Protein AF-A0A5D9CM47-F1 (afdb_monomer_lite)

Radius of gyration: 16.55 Å; chains: 1; bounding box: 27×29×55 Å

Structure (mmCIF, N/CA/C/O backbone):
data_AF-A0A5D9CM47-F1
#
_entry.id   AF-A0A5D9CM47-F1
#
loop_
_atom_site.group_PDB
_atom_site.id
_atom_site.type_symbol
_atom_site.label_atom_id
_atom_site.label_alt_id
_atom_site.label_comp_id
_atom_site.label_asym_id
_atom_site.label_entity_id
_atom_site.label_seq_id
_atom_site.pdbx_PDB_ins_code
_atom_site.Cartn_x
_atom_site.Cartn_y
_atom_site.Cartn_z
_atom_site.occupancy
_atom_site.B_iso_or_equiv
_atom_site.auth_seq_id
_atom_site.auth_comp_id
_atom_site.auth_asym_id
_atom_site.auth_atom_id
_atom_site.pdbx_PDB_model_num
ATOM 1 N N . MET A 1 1 ? 13.595 18.326 -46.262 1.00 38.91 1 MET A N 1
ATOM 2 C CA . MET A 1 1 ? 12.995 17.310 -45.369 1.00 38.91 1 MET A CA 1
ATOM 3 C C . MET A 1 1 ? 14.081 16.869 -44.400 1.00 38.91 1 MET A C 1
ATOM 5 O O . MET A 1 1 ? 14.945 16.097 -44.791 1.00 38.91 1 MET A O 1
ATOM 9 N N . HIS A 1 2 ? 14.131 17.451 -43.200 1.00 39.06 2 HIS A N 1
ATOM 10 C CA . HIS A 1 2 ? 15.146 17.105 -42.202 1.00 39.06 2 HIS A CA 1
ATOM 11 C C . HIS A 1 2 ? 14.601 15.992 -41.308 1.00 39.06 2 HIS A C 1
ATOM 13 O O . HIS A 1 2 ? 13.577 16.158 -40.652 1.00 39.06 2 HIS A O 1
ATOM 19 N N . SER A 1 3 ? 15.262 14.838 -41.372 1.00 41.03 3 SER A N 1
ATOM 20 C CA . SER A 1 3 ? 14.917 13.628 -40.635 1.00 41.03 3 SER A CA 1
ATOM 21 C C . SER A 1 3 ? 15.176 13.845 -39.143 1.00 41.03 3 SER A C 1
ATOM 23 O O . SER A 1 3 ? 16.323 14.021 -38.728 1.00 41.03 3 SER A O 1
ATOM 25 N N . LEU A 1 4 ? 14.112 13.875 -38.341 1.00 48.50 4 LEU A N 1
ATOM 26 C CA . LEU A 1 4 ? 14.203 13.903 -36.886 1.00 48.50 4 LEU A CA 1
ATOM 27 C C . LEU A 1 4 ? 14.619 12.509 -36.415 1.00 48.50 4 LEU A C 1
ATOM 29 O O . LEU A 1 4 ? 13.804 11.592 -36.333 1.00 48.50 4 LEU A O 1
ATOM 33 N N . LYS A 1 5 ? 15.904 12.342 -36.100 1.00 50.53 5 LYS A N 1
ATOM 34 C CA . LYS A 1 5 ? 16.367 11.200 -35.315 1.00 50.53 5 LYS A CA 1
ATOM 35 C C . LYS A 1 5 ? 15.901 11.427 -33.878 1.00 50.53 5 LYS A C 1
ATOM 37 O O . LYS A 1 5 ? 16.584 12.082 -33.098 1.00 50.53 5 LYS A O 1
ATOM 42 N N . SER A 1 6 ? 14.702 10.936 -33.568 1.00 41.97 6 SER A N 1
ATOM 43 C CA . SER A 1 6 ? 14.181 10.900 -32.204 1.00 41.97 6 SER A CA 1
ATOM 44 C C . SER A 1 6 ? 15.068 9.960 -31.390 1.00 41.97 6 SER A C 1
ATOM 46 O O . SER A 1 6 ? 15.023 8.740 -31.552 1.00 41.97 6 SER A O 1
ATOM 48 N N . ALA A 1 7 ? 15.960 10.537 -30.588 1.00 47.50 7 ALA A N 1
ATOM 49 C CA . ALA A 1 7 ? 16.688 9.806 -29.571 1.00 47.50 7 ALA A CA 1
ATOM 50 C C . ALA A 1 7 ? 15.680 9.465 -28.471 1.00 47.50 7 ALA A C 1
ATOM 52 O O . ALA A 1 7 ? 15.317 10.317 -27.664 1.00 47.50 7 ALA A O 1
ATOM 53 N N . GLY A 1 8 ? 15.190 8.226 -28.486 1.00 46.44 8 GLY A N 1
ATOM 54 C CA . GLY A 1 8 ? 14.455 7.654 -27.369 1.00 46.44 8 GLY A CA 1
ATOM 55 C C . GLY A 1 8 ? 15.379 7.578 -26.162 1.00 46.44 8 GLY A C 1
ATOM 56 O O . GLY A 1 8 ? 16.108 6.605 -25.997 1.00 46.44 8 GLY A O 1
ATOM 57 N N . VAL A 1 9 ? 15.374 8.627 -25.345 1.00 51.00 9 VAL A N 1
ATOM 58 C CA . VAL A 1 9 ? 15.927 8.592 -23.996 1.00 51.00 9 VAL A CA 1
ATOM 59 C C . VAL A 1 9 ? 14.840 8.036 -23.083 1.00 51.00 9 VAL A C 1
ATOM 61 O O . VAL A 1 9 ? 14.067 8.763 -22.471 1.00 51.00 9 VAL A O 1
ATOM 64 N N . ALA A 1 10 ? 14.751 6.708 -23.023 1.00 55.22 10 ALA A N 1
ATOM 65 C CA . ALA A 1 10 ? 14.122 6.043 -21.892 1.00 55.22 10 ALA A CA 1
ATOM 66 C C . ALA A 1 10 ? 15.090 6.171 -20.707 1.00 55.22 10 ALA A C 1
ATOM 68 O O . ALA A 1 10 ? 15.874 5.271 -20.417 1.00 55.22 10 ALA A O 1
ATOM 69 N N . GLY A 1 11 ? 15.112 7.351 -20.086 1.00 50.34 11 GLY A N 1
ATOM 70 C CA . GLY A 1 11 ? 15.701 7.511 -18.767 1.00 50.34 11 GLY A CA 1
ATOM 71 C C . GLY A 1 11 ? 14.776 6.821 -17.778 1.00 50.34 11 GLY A C 1
ATOM 72 O O . GLY A 1 11 ? 13.707 7.352 -17.484 1.00 50.34 11 GLY A O 1
ATOM 73 N N . SER A 1 12 ? 15.162 5.626 -17.323 1.00 54.16 12 SER A N 1
ATOM 74 C CA . SER A 1 12 ? 14.565 4.964 -16.160 1.00 54.16 12 SER A CA 1
ATOM 75 C C . SER A 1 12 ? 14.806 5.856 -14.942 1.00 54.16 12 SER A C 1
ATOM 77 O O . SER A 1 12 ? 15.831 5.763 -14.282 1.00 54.16 12 SER A O 1
ATOM 79 N N . ALA A 1 13 ? 13.897 6.799 -14.706 1.00 51.19 13 ALA A N 1
ATOM 80 C CA . ALA A 1 13 ? 13.832 7.594 -13.482 1.00 51.19 13 ALA A CA 1
ATOM 81 C C . ALA A 1 13 ? 12.849 6.969 -12.471 1.00 51.19 13 ALA A C 1
ATOM 83 O O . ALA A 1 13 ? 12.396 7.640 -11.549 1.00 51.19 13 ALA A O 1
ATOM 84 N N . GLY A 1 14 ? 12.466 5.704 -12.690 1.00 51.19 14 GLY A N 1
ATOM 85 C CA . GLY A 1 1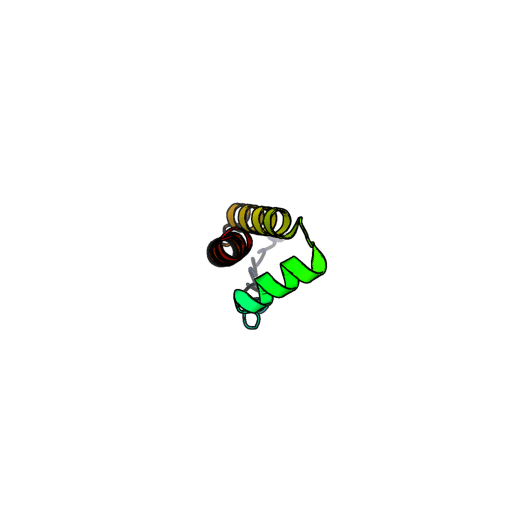4 ? 11.543 4.957 -11.835 1.00 51.19 14 GLY A CA 1
ATOM 86 C C . GLY A 1 14 ? 12.230 4.150 -10.732 1.00 51.19 14 GLY A C 1
ATOM 87 O O . GLY A 1 14 ? 11.599 3.881 -9.716 1.00 51.19 14 GLY A O 1
ATOM 88 N N . ASP A 1 15 ? 13.515 3.816 -10.887 1.00 51.88 15 ASP A N 1
ATOM 89 C CA . ASP A 1 15 ? 14.208 2.910 -9.956 1.00 51.88 15 ASP A CA 1
ATOM 90 C C . ASP A 1 15 ? 14.599 3.585 -8.620 1.00 51.88 15 ASP A C 1
ATOM 92 O O . ASP A 1 15 ? 14.789 2.913 -7.605 1.00 51.88 15 ASP A O 1
ATOM 96 N N . ASP A 1 16 ? 14.649 4.921 -8.568 1.00 50.25 16 ASP A N 1
ATOM 97 C CA . ASP A 1 16 ? 15.143 5.644 -7.387 1.00 50.25 16 ASP A CA 1
ATOM 98 C C . ASP A 1 16 ? 14.079 5.843 -6.287 1.00 50.25 16 ASP A C 1
ATOM 100 O O . ASP A 1 16 ? 14.426 5.981 -5.114 1.00 50.25 16 ASP A O 1
ATOM 104 N N . ILE A 1 17 ? 12.778 5.815 -6.612 1.00 48.47 17 ILE A N 1
ATOM 105 C CA . ILE A 1 17 ? 11.704 6.047 -5.620 1.00 48.47 17 ILE A CA 1
ATOM 106 C C . ILE A 1 17 ? 11.489 4.843 -4.691 1.00 48.47 17 ILE A C 1
ATOM 108 O O . ILE A 1 17 ? 11.104 5.022 -3.536 1.00 48.47 17 ILE A O 1
ATOM 112 N N . LEU A 1 18 ? 11.780 3.624 -5.151 1.00 49.56 18 LEU A N 1
ATOM 113 C CA . LEU A 1 18 ? 11.617 2.405 -4.349 1.00 49.56 18 LEU A CA 1
ATOM 114 C C . LEU A 1 18 ? 12.856 2.046 -3.520 1.00 49.56 18 LEU A C 1
ATOM 116 O O . LEU A 1 18 ? 12.850 1.055 -2.796 1.00 49.56 18 LEU A O 1
ATOM 120 N N . THR A 1 19 ? 13.906 2.868 -3.567 1.00 54.16 19 THR A N 1
ATOM 121 C CA . THR A 1 19 ? 15.153 2.615 -2.831 1.00 54.16 19 THR A CA 1
ATOM 122 C C . THR A 1 19 ? 15.019 2.851 -1.309 1.00 54.16 19 THR A C 1
ATOM 124 O O . THR A 1 19 ? 15.945 2.521 -0.572 1.00 54.16 19 THR A O 1
ATOM 127 N N . PHE A 1 20 ? 13.889 3.367 -0.790 1.00 56.16 20 PHE A N 1
ATOM 128 C CA . PHE A 1 20 ? 13.801 3.778 0.628 1.00 56.16 20 PHE A CA 1
ATOM 129 C C . PHE A 1 20 ? 12.571 3.341 1.442 1.00 56.16 20 PHE A C 1
ATOM 131 O O . PHE A 1 20 ? 12.493 3.697 2.614 1.00 56.16 20 PHE A O 1
ATOM 138 N N . CYS A 1 21 ? 11.619 2.588 0.888 1.00 68.06 21 CYS A N 1
ATOM 139 C CA . CYS A 1 21 ? 10.504 2.056 1.683 1.00 68.06 21 CYS A CA 1
ATOM 140 C C . CYS A 1 21 ? 10.495 0.538 1.614 1.00 68.06 21 CYS A C 1
ATOM 142 O O . CYS A 1 21 ? 10.291 -0.041 0.546 1.00 68.06 21 CYS A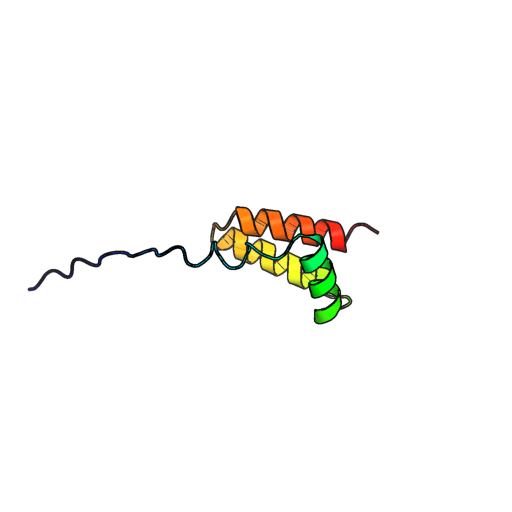 O 1
ATOM 144 N N . ASP A 1 22 ? 10.707 -0.100 2.761 1.00 87.12 22 ASP A N 1
ATOM 145 C CA . ASP A 1 22 ? 10.469 -1.528 2.869 1.00 87.12 22 ASP A CA 1
ATOM 146 C C . ASP A 1 22 ? 8.957 -1.834 2.876 1.00 87.12 22 ASP A C 1
ATOM 148 O O . ASP A 1 22 ? 8.091 -0.952 2.893 1.00 87.12 22 ASP A O 1
ATOM 152 N N . GLU A 1 23 ? 8.624 -3.118 2.796 1.00 90.62 23 GLU A N 1
ATOM 153 C CA . GLU A 1 23 ? 7.237 -3.582 2.764 1.00 90.62 23 GLU A CA 1
ATOM 154 C C . GLU A 1 23 ? 6.453 -3.191 4.029 1.00 90.62 23 GLU A C 1
ATOM 156 O O . GLU A 1 23 ? 5.253 -2.911 3.951 1.00 90.62 23 GLU A O 1
ATOM 161 N N . ALA A 1 24 ? 7.111 -3.162 5.192 1.00 92.31 24 ALA A N 1
ATOM 162 C CA . ALA A 1 24 ? 6.476 -2.851 6.465 1.00 92.31 24 ALA A CA 1
ATOM 163 C C . ALA A 1 24 ? 6.134 -1.360 6.549 1.00 92.31 24 ALA A C 1
ATOM 165 O O . ALA A 1 24 ? 5.012 -1.016 6.933 1.00 92.31 24 ALA A O 1
ATOM 166 N N . ASP A 1 25 ? 7.043 -0.494 6.103 1.00 93.50 25 ASP A N 1
ATOM 167 C CA . ASP A 1 25 ? 6.810 0.943 5.983 1.00 93.50 25 ASP A CA 1
ATOM 168 C C . ASP A 1 25 ? 5.653 1.229 5.023 1.00 93.50 25 ASP A C 1
ATOM 170 O O . ASP A 1 25 ? 4.710 1.944 5.371 1.00 93.50 25 ASP A O 1
ATOM 174 N N . ALA A 1 26 ? 5.653 0.608 3.840 1.00 94.38 26 ALA A N 1
ATOM 175 C CA . ALA A 1 26 ? 4.569 0.775 2.875 1.00 94.38 26 ALA A CA 1
ATOM 176 C C . ALA A 1 26 ? 3.223 0.257 3.406 1.00 94.38 26 ALA A C 1
ATOM 178 O O . ALA A 1 26 ? 2.191 0.896 3.199 1.00 94.38 26 ALA A O 1
ATOM 179 N N . THR A 1 27 ? 3.223 -0.855 4.145 1.00 95.12 27 THR A N 1
ATOM 180 C CA . THR A 1 27 ? 2.027 -1.388 4.816 1.00 95.12 27 THR A CA 1
ATOM 181 C C . THR A 1 27 ? 1.498 -0.405 5.863 1.00 95.12 27 THR A C 1
ATOM 183 O O . THR A 1 27 ? 0.295 -0.128 5.909 1.00 95.12 27 THR A O 1
ATOM 186 N N . ALA A 1 28 ? 2.382 0.149 6.697 1.00 95.62 28 ALA A N 1
ATOM 187 C CA . ALA A 1 28 ? 2.022 1.117 7.727 1.00 95.62 28 ALA A CA 1
ATOM 188 C C . ALA A 1 28 ? 1.468 2.411 7.115 1.00 95.62 28 ALA A C 1
ATOM 190 O O . ALA A 1 28 ? 0.417 2.895 7.538 1.00 95.62 28 ALA A O 1
ATOM 191 N N . VAL A 1 29 ? 2.123 2.929 6.075 1.00 95.94 29 VAL A N 1
ATOM 192 C CA . VAL A 1 29 ? 1.689 4.121 5.339 1.00 95.94 29 VAL A CA 1
ATOM 193 C C . VAL A 1 29 ? 0.348 3.881 4.648 1.00 95.94 29 VAL A C 1
ATOM 195 O O . VAL A 1 29 ? -0.544 4.721 4.751 1.00 95.94 29 VAL A O 1
ATOM 198 N N . ALA A 1 30 ? 0.155 2.726 4.007 1.00 95.81 30 ALA A N 1
ATOM 199 C CA . ALA A 1 30 ? -1.114 2.388 3.371 1.00 95.81 30 ALA A CA 1
ATOM 200 C C . ALA A 1 30 ? -2.262 2.354 4.393 1.00 95.81 30 ALA A C 1
ATOM 202 O O . ALA A 1 30 ? -3.307 2.959 4.154 1.00 95.81 30 ALA A O 1
ATOM 203 N N . ARG A 1 31 ? -2.055 1.729 5.564 1.00 96.25 31 ARG A N 1
ATOM 204 C CA . ARG A 1 31 ? -3.032 1.756 6.671 1.00 96.25 31 ARG A CA 1
ATOM 205 C C . ARG A 1 31 ? -3.297 3.174 7.166 1.00 96.25 31 ARG A C 1
ATOM 207 O O . ARG A 1 31 ? -4.447 3.517 7.418 1.00 96.25 31 ARG A O 1
ATOM 214 N N . MET A 1 32 ? -2.256 3.992 7.296 1.00 97.31 32 MET A N 1
ATOM 215 C CA . MET A 1 32 ? -2.372 5.369 7.777 1.00 97.31 32 MET A CA 1
ATOM 216 C C . MET A 1 32 ? -3.181 6.255 6.821 1.00 97.31 32 MET A C 1
ATOM 218 O O . MET A 1 32 ? -4.005 7.040 7.277 1.00 97.31 32 MET A O 1
ATOM 222 N N . ILE A 1 33 ? -2.947 6.143 5.511 1.00 97.62 33 ILE A N 1
ATOM 223 C CA . ILE A 1 33 ? -3.570 7.012 4.502 1.00 97.62 33 ILE A CA 1
ATOM 224 C C . ILE A 1 33 ? -4.982 6.537 4.148 1.00 97.62 33 ILE A C 1
ATOM 226 O O . ILE A 1 33 ? -5.897 7.350 4.049 1.00 97.62 33 ILE A O 1
ATOM 230 N N . PHE A 1 34 ? -5.158 5.231 3.942 1.00 96.06 34 PHE A N 1
ATOM 231 C CA . PHE A 1 34 ? -6.381 4.670 3.361 1.00 96.06 34 PHE A CA 1
ATOM 232 C C . PHE A 1 34 ? -7.260 3.928 4.375 1.00 96.06 34 PHE A C 1
ATOM 234 O O . PHE A 1 34 ? -8.386 3.556 4.051 1.00 96.06 34 PHE A O 1
ATOM 241 N N . GLY A 1 35 ? -6.778 3.692 5.600 1.00 95.88 35 GLY A N 1
ATOM 242 C CA . GLY A 1 35 ? -7.548 3.016 6.641 1.00 95.88 35 GLY A CA 1
ATOM 243 C C . GLY A 1 35 ? -8.028 1.632 6.200 1.00 95.88 35 GLY A C 1
ATOM 244 O O . GLY A 1 35 ? -7.229 0.771 5.829 1.00 95.88 35 GLY A O 1
ATOM 245 N N . THR A 1 36 ? -9.346 1.422 6.228 1.00 96.06 36 THR A N 1
ATOM 246 C CA . THR A 1 36 ? -9.993 0.166 5.812 1.00 96.06 36 THR A CA 1
ATOM 247 C C . THR A 1 36 ? -9.7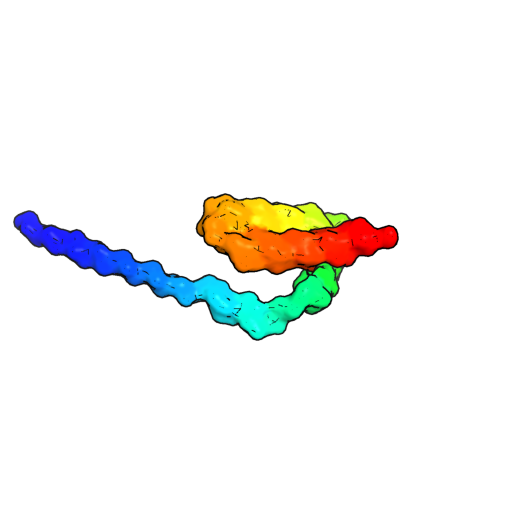91 -0.158 4.334 1.00 96.06 36 THR A C 1
ATOM 249 O O . THR A 1 36 ? -9.802 -1.330 3.966 1.00 96.06 36 THR A O 1
ATOM 252 N N . ASP A 1 37 ? -9.549 0.854 3.500 1.00 97.56 37 ASP A N 1
ATOM 253 C CA . ASP A 1 37 ? -9.396 0.697 2.052 1.00 97.56 37 ASP A CA 1
ATOM 254 C C . ASP A 1 37 ? -7.933 0.487 1.628 1.00 97.56 37 ASP A C 1
ATOM 256 O O . ASP A 1 37 ? -7.633 0.403 0.437 1.00 97.56 37 ASP A O 1
ATOM 260 N N . ALA A 1 38 ? -7.004 0.353 2.583 1.00 97.44 38 ALA A N 1
ATOM 261 C CA . ALA A 1 38 ? -5.579 0.162 2.308 1.00 97.44 38 ALA A CA 1
ATOM 262 C C . ALA A 1 38 ? -5.302 -1.031 1.386 1.00 97.44 38 ALA A C 1
ATOM 264 O O . ALA A 1 38 ? -4.526 -0.913 0.439 1.00 97.44 38 ALA A O 1
ATOM 265 N N . ALA A 1 39 ? -5.965 -2.167 1.623 1.00 97.38 39 ALA A N 1
ATOM 266 C CA . ALA A 1 39 ? -5.802 -3.347 0.780 1.00 97.38 39 ALA A CA 1
ATOM 267 C C . ALA A 1 39 ? -6.291 -3.089 -0.656 1.00 97.38 39 ALA A C 1
ATOM 269 O O . ALA A 1 39 ? -5.640 -3.503 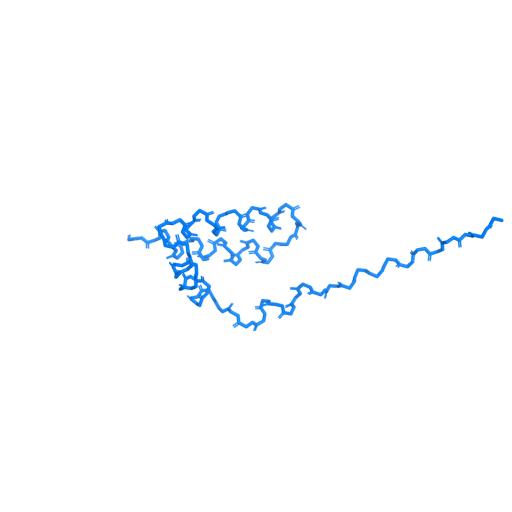-1.612 1.00 97.38 39 ALA A O 1
ATOM 270 N N . LEU A 1 40 ? -7.399 -2.360 -0.823 1.00 97.94 40 LEU A N 1
ATOM 271 C CA . LEU A 1 40 ? -7.922 -2.006 -2.141 1.00 97.94 40 LEU A CA 1
ATOM 272 C C . LEU A 1 40 ? -6.963 -1.070 -2.887 1.00 97.94 40 LEU A C 1
ATOM 274 O O . LEU A 1 40 ? -6.638 -1.330 -4.043 1.00 97.94 40 LEU A O 1
ATOM 278 N N . ALA A 1 41 ? -6.480 -0.019 -2.221 1.00 97.69 41 ALA A N 1
ATOM 279 C CA . ALA A 1 41 ? -5.537 0.934 -2.802 1.00 97.69 41 ALA A CA 1
ATOM 280 C C . ALA A 1 41 ? -4.250 0.239 -3.273 1.00 97.69 41 ALA A C 1
ATOM 282 O O . ALA A 1 41 ? -3.814 0.433 -4.406 1.00 97.69 41 ALA A O 1
ATOM 283 N N . VAL A 1 42 ? -3.687 -0.642 -2.442 1.00 97.69 42 VAL A N 1
ATOM 284 C CA . VAL A 1 42 ? -2.481 -1.405 -2.788 1.00 97.69 42 VAL A CA 1
ATOM 285 C C . VAL A 1 42 ? -2.736 -2.402 -3.926 1.00 97.69 42 VAL A C 1
ATOM 287 O O . VAL A 1 42 ? -1.880 -2.565 -4.795 1.00 97.69 42 VAL A O 1
ATOM 290 N N . ALA A 1 43 ? -3.912 -3.036 -3.975 1.00 98.00 43 ALA A N 1
ATOM 291 C CA . ALA A 1 43 ? -4.276 -3.919 -5.082 1.00 98.00 43 ALA A CA 1
ATOM 292 C C . ALA A 1 43 ? -4.340 -3.166 -6.421 1.00 98.00 43 ALA A C 1
ATOM 294 O O . ALA A 1 43 ? -3.835 -3.668 -7.426 1.00 98.00 43 ALA A O 1
ATOM 295 N N . PHE A 1 44 ? -4.906 -1.953 -6.437 1.00 97.94 44 PHE A N 1
ATOM 296 C CA . PHE A 1 44 ? -4.897 -1.099 -7.626 1.00 97.94 44 PHE A CA 1
ATOM 297 C C . PHE A 1 44 ? -3.473 -0.744 -8.062 1.00 97.94 44 PHE A C 1
ATOM 299 O O . PHE A 1 44 ? -3.163 -0.903 -9.240 1.00 97.94 44 PHE A O 1
ATOM 306 N N . SER A 1 45 ? -2.593 -0.360 -7.131 1.00 96.81 45 SER A N 1
ATOM 307 C CA . SER A 1 45 ? -1.182 -0.076 -7.435 1.00 96.81 45 SER A CA 1
ATOM 308 C C . SER A 1 45 ? -0.450 -1.280 -8.033 1.00 96.81 45 SER A C 1
ATOM 310 O O . SER A 1 45 ? 0.336 -1.125 -8.966 1.00 96.81 45 SER A O 1
ATOM 312 N N . ALA A 1 46 ? -0.720 -2.493 -7.539 1.00 97.44 46 ALA A N 1
ATOM 313 C CA . ALA A 1 46 ? -0.143 -3.711 -8.103 1.00 97.44 46 ALA A CA 1
ATOM 314 C C . ALA A 1 46 ? -0.615 -3.943 -9.550 1.00 97.44 46 ALA A C 1
ATOM 316 O O . ALA A 1 46 ? 0.192 -4.252 -10.427 1.00 97.44 46 ALA A O 1
ATOM 317 N N . ILE A 1 47 ? -1.916 -3.787 -9.814 1.00 97.81 47 ILE A N 1
ATOM 318 C CA . ILE A 1 47 ? -2.487 -3.958 -11.158 1.00 97.81 47 ILE A CA 1
ATOM 319 C C . ILE A 1 47 ? -1.912 -2.917 -12.125 1.00 97.81 47 ILE A C 1
ATOM 321 O O . ILE A 1 47 ? -1.497 -3.288 -13.221 1.00 97.81 47 ILE A O 1
ATOM 325 N N . ASP A 1 48 ? -1.845 -1.651 -11.712 1.00 97.38 48 ASP A N 1
ATOM 326 C CA . ASP A 1 48 ? -1.268 -0.547 -12.489 1.00 97.38 48 ASP A CA 1
ATOM 327 C C . ASP A 1 48 ? 0.193 -0.833 -12.872 1.00 97.38 48 ASP A C 1
ATOM 329 O O . ASP A 1 48 ? 0.540 -0.870 -14.052 1.00 97.38 48 ASP A O 1
ATOM 333 N N . ALA A 1 49 ? 1.020 -1.210 -11.891 1.00 95.25 49 ALA A N 1
ATOM 334 C CA . ALA A 1 49 ? 2.404 -1.613 -12.125 1.00 95.25 49 ALA A CA 1
ATOM 335 C C . ALA A 1 49 ? 2.529 -2.776 -13.124 1.00 95.25 49 ALA A C 1
ATOM 337 O O . ALA A 1 49 ? 3.400 -2.765 -13.996 1.00 95.25 49 ALA A O 1
ATOM 338 N N . ARG A 1 50 ? 1.648 -3.779 -13.035 1.00 96.50 50 ARG A N 1
ATOM 339 C CA . ARG A 1 50 ? 1.658 -4.921 -13.958 1.00 96.50 50 ARG A CA 1
ATOM 340 C C . ARG A 1 50 ? 1.276 -4.517 -15.382 1.00 96.50 50 ARG A C 1
ATOM 342 O O . ARG A 1 50 ? 1.845 -5.063 -16.325 1.00 96.50 50 ARG A O 1
ATOM 349 N N . LEU A 1 51 ? 0.329 -3.592 -15.541 1.00 96.81 51 LEU A N 1
ATOM 350 C CA . LEU A 1 51 ? -0.069 -3.062 -16.849 1.00 96.81 51 LEU A CA 1
ATOM 351 C C . LEU A 1 51 ? 1.051 -2.233 -17.494 1.00 96.81 51 LEU A C 1
ATOM 353 O O . LEU A 1 51 ? 1.233 -2.315 -18.707 1.00 96.81 51 LEU A O 1
ATOM 357 N N . ASP A 1 52 ? 1.851 -1.536 -16.687 1.00 95.62 52 ASP A N 1
ATOM 358 C CA . ASP A 1 52 ? 3.039 -0.796 -17.131 1.00 95.62 52 ASP A CA 1
ATOM 359 C C . ASP A 1 52 ? 4.266 -1.686 -17.416 1.00 95.62 52 ASP A C 1
ATOM 361 O O . ASP A 1 52 ? 5.304 -1.193 -17.862 1.00 95.62 52 ASP A O 1
ATOM 365 N N . GLY A 1 53 ? 4.196 -2.992 -17.135 1.00 94.94 53 GLY A N 1
ATOM 366 C CA . GLY A 1 53 ? 5.342 -3.904 -17.237 1.00 94.94 53 GLY A CA 1
ATOM 367 C C . GLY A 1 53 ? 6.393 -3.717 -16.133 1.00 94.94 53 GLY A C 1
ATOM 368 O O . GLY A 1 53 ? 7.518 -4.204 -16.264 1.00 94.94 53 GLY A O 1
ATOM 369 N N . ARG A 1 54 ? 6.043 -3.030 -15.036 1.00 94.50 54 ARG A N 1
ATOM 370 C CA . ARG A 1 54 ? 6.883 -2.841 -13.842 1.00 94.50 54 ARG A CA 1
ATOM 371 C C . ARG A 1 54 ? 6.750 -4.036 -12.900 1.00 94.50 54 ARG A C 1
ATOM 373 O O . ARG A 1 54 ? 6.111 -3.977 -11.851 1.00 94.50 54 ARG A O 1
ATOM 380 N N . ASP A 1 55 ? 7.361 -5.151 -13.284 1.00 93.62 55 ASP A N 1
ATOM 381 C CA . ASP A 1 55 ? 7.223 -6.420 -12.557 1.00 93.62 55 ASP A CA 1
ATOM 382 C C . ASP A 1 55 ? 7.771 -6.377 -11.118 1.00 93.62 55 ASP A C 1
ATOM 384 O O . ASP A 1 55 ? 7.234 -7.055 -10.239 1.00 93.62 55 ASP A O 1
ATOM 388 N N . GLY A 1 56 ? 8.799 -5.562 -10.853 1.00 93.00 56 GLY A N 1
ATOM 389 C CA . GLY A 1 56 ? 9.334 -5.346 -9.503 1.00 93.00 56 GLY A CA 1
ATOM 390 C C . GLY A 1 56 ? 8.309 -4.693 -8.575 1.00 93.00 56 GLY A C 1
ATOM 391 O O . GLY A 1 56 ? 8.000 -5.235 -7.513 1.00 93.00 56 GLY A O 1
ATOM 392 N N . ASP A 1 57 ? 7.723 -3.583 -9.020 1.00 93.62 57 ASP A N 1
ATOM 393 C CA . ASP A 1 57 ? 6.681 -2.842 -8.310 1.00 93.62 57 ASP A CA 1
ATOM 394 C C . ASP A 1 57 ? 5.442 -3.713 -8.086 1.00 93.62 57 ASP A C 1
ATOM 396 O O . ASP A 1 57 ? 4.883 -3.728 -6.991 1.00 93.62 57 ASP A O 1
ATOM 400 N N . PHE A 1 58 ? 5.035 -4.492 -9.095 1.00 95.50 58 PHE A N 1
ATOM 401 C CA . PHE A 1 58 ? 3.933 -5.444 -8.951 1.00 95.50 58 PHE A CA 1
ATOM 402 C C . PHE A 1 58 ? 4.195 -6.430 -7.807 1.00 95.50 58 PHE A C 1
ATOM 404 O O . PHE A 1 58 ? 3.336 -6.614 -6.944 1.00 95.50 58 PHE A O 1
ATOM 411 N N . LEU A 1 59 ? 5.378 -7.053 -7.775 1.00 96.06 59 LEU A N 1
ATOM 412 C CA . LEU A 1 59 ? 5.733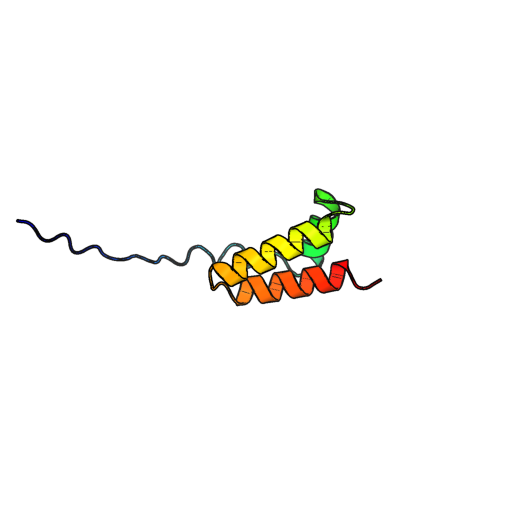 -8.002 -6.720 1.00 96.06 59 LEU A CA 1
ATOM 413 C C . LEU A 1 59 ? 5.814 -7.327 -5.349 1.00 96.06 59 LEU A C 1
ATOM 415 O O . LEU A 1 59 ? 5.377 -7.919 -4.364 1.00 96.06 59 LEU A O 1
ATOM 419 N N . PHE A 1 60 ? 6.340 -6.104 -5.282 1.00 95.62 60 PHE A N 1
ATOM 420 C CA . PHE A 1 60 ? 6.370 -5.310 -4.058 1.00 95.62 60 PHE A CA 1
ATOM 421 C C . PHE A 1 60 ? 4.955 -5.062 -3.520 1.00 95.62 60 PHE A C 1
ATOM 423 O O . PHE A 1 60 ? 4.638 -5.472 -2.402 1.00 95.62 60 PHE A O 1
ATOM 430 N N . TRP A 1 61 ? 4.066 -4.489 -4.334 1.00 96.56 61 TRP A N 1
ATOM 431 C CA . TRP A 1 61 ? 2.693 -4.200 -3.923 1.00 96.56 61 TRP A CA 1
ATOM 432 C C . TRP A 1 61 ? 1.885 -5.467 -3.631 1.00 96.56 61 TRP A C 1
ATOM 434 O O . TRP A 1 61 ? 1.069 -5.469 -2.715 1.00 96.56 61 TRP A O 1
ATOM 444 N N . ALA A 1 62 ? 2.142 -6.576 -4.330 1.00 96.75 62 ALA A N 1
ATOM 445 C CA . ALA A 1 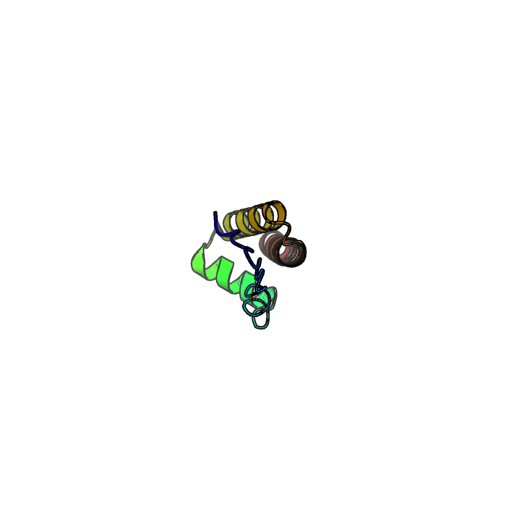62 ? 1.515 -7.861 -4.025 1.00 96.75 62 ALA A CA 1
ATOM 446 C C . ALA A 1 62 ? 1.894 -8.389 -2.628 1.00 96.75 62 ALA A C 1
ATOM 448 O O . ALA A 1 62 ? 1.060 -9.006 -1.960 1.00 96.75 62 ALA A O 1
ATOM 449 N N . ARG A 1 63 ? 3.125 -8.138 -2.162 1.00 96.62 63 ARG A N 1
ATOM 450 C CA . ARG A 1 63 ? 3.541 -8.497 -0.798 1.00 96.62 63 ARG A CA 1
ATOM 451 C C . ARG A 1 63 ? 2.924 -7.571 0.247 1.00 96.62 63 ARG A C 1
ATOM 453 O O . ARG A 1 63 ? 2.324 -8.067 1.193 1.00 96.62 63 ARG A O 1
ATOM 460 N N . VAL A 1 64 ? 2.931 -6.256 0.010 1.00 96.38 64 VAL A N 1
ATOM 461 C CA . VAL A 1 64 ? 2.221 -5.287 0.869 1.00 96.38 64 VAL A CA 1
ATOM 462 C C . VAL A 1 64 ? 0.735 -5.660 0.986 1.00 96.38 64 VAL A C 1
ATOM 464 O O . VAL A 1 64 ? 0.177 -5.686 2.081 1.00 96.38 64 VAL A O 1
ATOM 467 N N . PHE A 1 65 ? 0.088 -6.030 -0.124 1.00 97.06 65 PHE A N 1
ATOM 468 C CA . PHE A 1 65 ? -1.298 -6.501 -0.132 1.00 97.06 65 PHE A CA 1
ATOM 469 C C . PHE A 1 65 ? -1.490 -7.747 0.737 1.00 97.06 65 PHE A C 1
ATOM 471 O O . PHE A 1 65 ? -2.443 -7.819 1.515 1.00 97.06 65 PHE A O 1
ATOM 478 N N . ARG A 1 66 ? -0.583 -8.727 0.634 1.00 96.12 66 ARG A N 1
ATOM 479 C CA . ARG A 1 66 ? -0.601 -9.908 1.502 1.00 96.12 66 ARG A CA 1
ATOM 480 C C . ARG A 1 66 ? -0.521 -9.494 2.972 1.00 96.12 66 ARG A C 1
ATOM 482 O O . ARG A 1 66 ? -1.384 -9.896 3.738 1.00 96.12 66 ARG A O 1
ATOM 489 N N . SER A 1 67 ? 0.423 -8.632 3.334 1.00 95.56 67 SER A N 1
ATOM 490 C CA . SER A 1 67 ? 0.610 -8.135 4.705 1.00 95.56 67 SER A CA 1
ATOM 491 C C . SER A 1 67 ? -0.583 -7.330 5.250 1.00 95.56 67 SER A C 1
ATOM 493 O O . SER A 1 67 ? -0.807 -7.273 6.460 1.00 95.56 67 SER A O 1
ATOM 495 N N . LEU A 1 68 ? -1.396 -6.724 4.378 1.00 95.06 68 LEU A N 1
ATOM 496 C CA . LEU A 1 68 ? -2.643 -6.050 4.761 1.00 95.06 68 LEU A CA 1
ATOM 497 C C . LEU A 1 68 ? -3.833 -6.999 4.941 1.00 95.06 68 LEU A C 1
ATOM 499 O O . LEU A 1 68 ? -4.788 -6.626 5.620 1.00 95.06 68 LEU A O 1
ATOM 503 N N . THR A 1 69 ? -3.796 -8.176 4.315 1.00 93.06 69 THR A N 1
ATOM 504 C CA . THR A 1 69 ? -4.918 -9.129 4.253 1.00 93.06 69 THR A CA 1
ATOM 505 C C . THR A 1 69 ? -4.715 -10.378 5.102 1.00 93.06 69 THR A C 1
ATOM 507 O O . THR A 1 69 ? -5.682 -11.101 5.335 1.00 93.06 69 THR A O 1
ATOM 510 N N . ASP A 1 70 ? -3.491 -10.625 5.570 1.00 85.69 70 ASP A N 1
ATOM 511 C CA . ASP A 1 70 ? -3.188 -11.648 6.567 1.00 85.69 70 ASP A CA 1
ATOM 512 C C . ASP A 1 70 ? -3.700 -11.159 7.935 1.00 85.69 70 ASP A C 1
ATOM 514 O O . ASP A 1 70 ? -3.196 -10.178 8.492 1.00 85.69 70 ASP A O 1
ATOM 518 N N . VAL A 1 71 ? -4.777 -11.791 8.410 1.00 56.59 71 VAL A N 1
ATOM 519 C CA . VAL A 1 71 ? -5.475 -11.525 9.682 1.00 56.59 71 VAL A CA 1
ATOM 520 C C . VAL A 1 71 ? -5.362 -12.749 10.572 1.00 56.59 71 VAL A C 1
ATOM 522 O O . VAL A 1 71 ? -5.630 -13.860 10.060 1.00 56.59 71 VAL A O 1
#

Foldseek 3Di:
DDDPPPPPPPPCPPPPVPPPDALVNLLVVLCVPPPVCSLVVLCVQLVVCVVVVVVVSNVSSVVNSVVNPVD

Secondary structure (DSSP, 8-state):
-------------STTGGGS--HHHHHHHHHHHHGGGHHHHHHHHHHHHHHTT-HHHHHHHHHHHHHHH--

Sequence (71 aa):
MHSLKSAGVAGSAGDDILTFCDEADATAVARMIFGTDAALAVAFSAIDARLDGRDGDFLFWARVFRSLTDV

pLDDT: mean 81.45, std 21.4, range [38.91, 98.0]